Protein AF-A0A8J9T243-F1 (afdb_monomer)

Mean predicted aligned error: 5.08 Å

Foldseek 3Di:
DDKDKDFQDAAAPVRLFQDLVVDDPVPNDPVSVVCRVVSHPRGQPTDIDMFDDPPPVNVVNVVVVVVSCVVRVPPDDRCVVVVD

Radius of gyration: 16.22 Å; Cα contacts (8 Å, |Δi|>4): 110; chains: 1; bounding box: 30×35×38 Å

Structure (mmCIF, N/CA/C/O backbone):
data_AF-A0A8J9T243-F1
#
_entry.id   AF-A0A8J9T243-F1
#
loop_
_atom_site.group_PDB
_atom_site.id
_atom_site.type_symbol
_atom_site.label_atom_id
_atom_site.label_alt_id
_atom_site.label_comp_id
_atom_site.label_asym_id
_atom_site.label_entity_id
_atom_site.label_seq_id
_atom_site.pdbx_PDB_ins_code
_atom_site.Cartn_x
_atom_site.Cartn_y
_atom_site.Cartn_z
_atom_site.occupancy
_atom_site.B_iso_or_equiv
_atom_site.auth_seq_id
_atom_site.auth_comp_id
_atom_site.auth_asym_id
_atom_site.auth_atom_id
_atom_site.pdbx_PDB_model_num
ATOM 1 N N . TRP A 1 1 ? 0.295 14.570 12.596 1.00 87.38 1 TRP A N 1
ATOM 2 C CA . TRP A 1 1 ? -0.677 13.629 12.020 1.00 87.38 1 TRP A CA 1
ATOM 3 C C . TRP A 1 1 ? -0.217 12.223 12.361 1.00 87.38 1 TRP A C 1
ATOM 5 O O . TRP A 1 1 ? 0.828 11.829 11.854 1.00 87.38 1 TRP A O 1
ATOM 15 N N . PRO A 1 2 ? -0.892 11.514 13.281 1.00 95.00 2 PRO A N 1
ATOM 16 C CA . PRO A 1 2 ? -0.662 10.092 13.498 1.00 95.00 2 PRO A CA 1
ATOM 17 C C . PRO A 1 2 ? -0.841 9.334 12.186 1.00 95.00 2 PRO A C 1
ATOM 19 O O . PRO A 1 2 ? -1.731 9.660 11.393 1.00 95.00 2 PRO A O 1
ATOM 22 N N . SER A 1 3 ? 0.021 8.350 11.954 1.00 97.06 3 SER A N 1
ATOM 23 C CA . SER A 1 3 ? -0.083 7.472 10.797 1.00 97.06 3 SER A CA 1
ATOM 24 C C . SER A 1 3 ? 0.347 6.059 11.153 1.00 97.06 3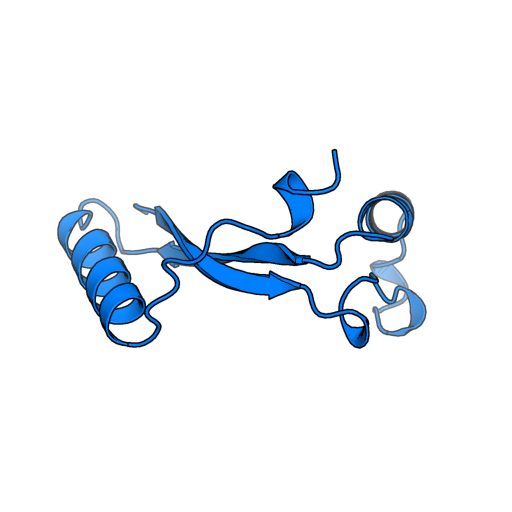 SER A C 1
ATOM 26 O O . SER A 1 3 ? 1.214 5.867 12.005 1.00 97.06 3 SER A O 1
ATOM 28 N N . GLY A 1 4 ? -0.266 5.083 10.500 1.00 96.50 4 GLY A N 1
ATOM 29 C CA . GLY A 1 4 ? 0.080 3.676 10.635 1.00 96.50 4 GLY A CA 1
ATOM 30 C C . GLY A 1 4 ? -0.079 2.960 9.303 1.00 96.50 4 GLY A C 1
ATOM 31 O O . GLY A 1 4 ? -0.856 3.390 8.451 1.00 96.50 4 GLY A O 1
ATOM 32 N N . ALA A 1 5 ? 0.668 1.876 9.123 1.00 95.88 5 ALA A N 1
ATOM 33 C CA . ALA A 1 5 ? 0.590 1.029 7.943 1.00 95.88 5 ALA A CA 1
ATOM 34 C C . ALA A 1 5 ? 0.103 -0.363 8.341 1.00 95.88 5 ALA A C 1
ATOM 36 O O . ALA A 1 5 ? 0.500 -0.880 9.385 1.00 95.88 5 ALA A O 1
ATOM 37 N N . LEU A 1 6 ? -0.739 -0.965 7.506 1.00 94.12 6 LEU A N 1
ATOM 38 C CA . LEU A 1 6 ? -1.168 -2.351 7.664 1.00 94.12 6 LEU A CA 1
ATOM 39 C C . LEU A 1 6 ? -1.166 -3.080 6.315 1.00 94.12 6 LEU A C 1
ATOM 41 O O . LEU A 1 6 ? -1.516 -2.463 5.302 1.00 94.12 6 LEU A O 1
ATOM 45 N N . PRO A 1 7 ? -0.754 -4.359 6.285 1.00 93.50 7 PRO A N 1
ATOM 46 C CA . PRO A 1 7 ? -0.717 -5.146 5.062 1.00 93.50 7 PRO A CA 1
ATOM 47 C C . PRO A 1 7 ? -2.137 -5.515 4.620 1.00 93.50 7 PRO A C 1
ATOM 49 O O . PRO A 1 7 ? -3.002 -5.787 5.449 1.00 93.50 7 PRO A O 1
ATOM 52 N N . VAL A 1 8 ? -2.379 -5.507 3.310 1.00 94.25 8 VAL A N 1
ATOM 53 C CA . VAL A 1 8 ? -3.710 -5.772 2.730 1.00 94.25 8 VAL A CA 1
ATOM 54 C C . VAL A 1 8 ? -3.691 -6.810 1.610 1.00 94.25 8 VAL A C 1
ATOM 56 O O . VAL A 1 8 ? -4.720 -7.408 1.316 1.00 94.25 8 VAL A O 1
ATOM 59 N N . THR A 1 9 ? -2.546 -7.024 0.958 1.00 93.00 9 THR A N 1
ATOM 60 C CA . THR A 1 9 ? -2.385 -8.009 -0.123 1.00 93.00 9 THR A CA 1
ATOM 61 C C . THR A 1 9 ? -0.901 -8.298 -0.356 1.00 93.00 9 THR A C 1
ATOM 63 O O . THR A 1 9 ? -0.039 -7.697 0.283 1.00 93.00 9 THR A O 1
ATOM 66 N N . THR A 1 10 ? -0.581 -9.183 -1.297 1.00 92.62 10 THR A N 1
ATOM 67 C CA . THR A 1 10 ? 0.766 -9.340 -1.862 1.00 92.62 10 THR A CA 1
ATOM 68 C C . THR A 1 10 ? 0.841 -8.820 -3.295 1.00 92.62 10 THR A C 1
ATOM 70 O O . THR A 1 10 ? -0.175 -8.794 -3.991 1.00 92.62 10 THR A O 1
ATOM 73 N N . VAL A 1 11 ? 2.046 -8.474 -3.749 1.00 93.12 11 VAL A N 1
ATOM 74 C CA . VAL A 1 11 ? 2.340 -8.107 -5.144 1.00 93.12 11 VAL A CA 1
ATOM 75 C C . VAL A 1 11 ? 2.040 -9.280 -6.081 1.00 93.12 11 VAL A C 1
ATOM 77 O O . VAL A 1 11 ? 2.512 -10.397 -5.844 1.00 93.12 11 VAL A O 1
ATOM 80 N N . ARG A 1 12 ? 1.293 -9.033 -7.160 1.00 91.81 12 ARG A N 1
ATOM 81 C CA . ARG A 1 12 ? 1.053 -10.013 -8.232 1.00 91.81 12 ARG A CA 1
ATOM 82 C C . ARG A 1 12 ? 2.172 -10.004 -9.275 1.00 91.81 12 ARG A C 1
ATOM 84 O O . ARG A 1 12 ? 2.896 -9.022 -9.419 1.00 91.81 12 ARG A O 1
ATOM 91 N N . ALA A 1 13 ? 2.285 -11.078 -10.056 1.00 91.25 13 ALA A N 1
ATOM 92 C CA . ALA A 1 13 ? 3.288 -11.190 -11.119 1.00 91.25 13 ALA A CA 1
ATOM 93 C C . ALA A 1 13 ? 3.210 -10.037 -12.143 1.00 91.25 13 ALA A C 1
ATOM 95 O O . ALA A 1 13 ? 4.235 -9.528 -12.594 1.00 91.25 13 ALA A O 1
ATOM 96 N N . ASP A 1 14 ? 1.999 -9.586 -12.482 1.00 92.38 14 ASP A N 1
ATOM 97 C CA . ASP A 1 14 ? 1.744 -8.473 -13.404 1.00 92.38 14 ASP A CA 1
ATOM 98 C C . ASP A 1 14 ? 1.905 -7.081 -12.763 1.00 92.38 14 ASP A C 1
ATOM 100 O O . ASP A 1 14 ? 1.866 -6.069 -13.464 1.00 92.38 14 ASP A O 1
ATOM 104 N N . GLU A 1 15 ? 2.133 -7.023 -11.449 1.00 92.19 15 GLU A N 1
ATOM 105 C CA . GLU A 1 15 ? 2.358 -5.801 -10.668 1.00 92.19 15 GLU A CA 1
ATOM 106 C C . GLU A 1 15 ? 3.830 -5.620 -10.261 1.00 92.19 15 GLU A C 1
ATOM 108 O O . GLU A 1 15 ? 4.219 -4.519 -9.873 1.00 92.19 15 GLU A O 1
ATOM 113 N N . ALA A 1 16 ? 4.668 -6.660 -10.388 1.00 93.06 16 ALA A N 1
ATOM 114 C CA . ALA A 1 16 ? 6.073 -6.703 -9.959 1.00 93.06 16 ALA A CA 1
ATOM 115 C C . ALA A 1 16 ? 7.036 -5.885 -10.852 1.00 93.06 16 ALA A C 1
ATOM 117 O O . ALA A 1 16 ? 8.120 -6.333 -11.238 1.00 93.06 16 ALA A O 1
ATOM 118 N N . HIS A 1 17 ? 6.632 -4.674 -11.230 1.00 91.38 17 HIS A N 1
ATOM 119 C CA . HIS A 1 17 ? 7.398 -3.755 -12.060 1.00 91.38 17 HIS A CA 1
ATOM 120 C C . HIS A 1 17 ? 7.039 -2.292 -11.763 1.00 91.38 17 HIS A C 1
ATOM 122 O O . HIS A 1 17 ? 5.911 -1.964 -11.398 1.00 91.38 17 HIS A O 1
ATOM 128 N N . TYR A 1 18 ? 7.965 -1.372 -12.036 1.00 91.50 18 TYR A N 1
ATOM 129 C CA . TYR A 1 18 ? 7.693 0.068 -11.999 1.00 91.50 18 TYR A CA 1
ATOM 130 C C . TYR A 1 18 ? 7.790 0.657 -13.412 1.00 91.50 18 TYR A C 1
ATOM 132 O O . TYR A 1 18 ? 8.879 0.824 -13.975 1.00 91.50 18 TYR A O 1
ATOM 140 N N . ARG A 1 19 ? 6.640 0.934 -14.038 1.00 91.00 19 ARG A N 1
ATOM 141 C CA . ARG A 1 19 ? 6.563 1.317 -15.457 1.00 91.00 19 ARG A CA 1
ATOM 142 C C . ARG A 1 19 ? 6.932 2.784 -15.678 1.00 91.00 19 ARG A C 1
ATOM 144 O O . ARG A 1 19 ? 6.082 3.662 -15.768 1.00 91.00 19 ARG A O 1
ATOM 151 N N . ARG A 1 20 ? 8.224 3.051 -15.885 1.00 92.56 20 ARG A N 1
ATOM 152 C CA . ARG A 1 20 ? 8.724 4.418 -16.148 1.00 92.56 20 ARG A CA 1
ATOM 153 C C . ARG A 1 20 ? 8.151 5.092 -17.387 1.00 92.56 20 ARG A C 1
ATOM 155 O O . ARG A 1 20 ? 8.059 6.313 -17.432 1.00 92.56 20 ARG A O 1
ATOM 162 N N . LYS A 1 21 ? 7.762 4.300 -18.383 1.00 90.56 21 LYS A N 1
ATOM 163 C CA . LYS A 1 21 ? 7.141 4.791 -19.618 1.00 90.56 21 LYS A CA 1
ATOM 164 C C . LYS A 1 21 ? 5.755 5.412 -19.397 1.00 90.56 21 LYS A C 1
ATOM 166 O O . LYS A 1 21 ? 5.360 6.232 -20.217 1.00 90.56 21 LYS A O 1
ATOM 171 N N . ASP A 1 22 ? 5.077 5.061 -18.304 1.00 90.81 22 ASP A N 1
ATOM 172 C CA . ASP A 1 22 ? 3.733 5.556 -17.987 1.00 90.81 22 ASP A CA 1
ATOM 173 C C . ASP A 1 22 ? 3.793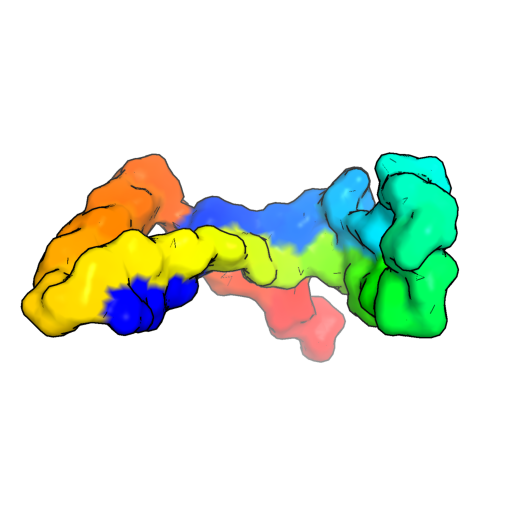 6.884 -17.202 1.00 90.81 22 ASP A C 1
ATOM 175 O O . ASP A 1 22 ? 2.790 7.579 -17.076 1.00 90.81 22 ASP A O 1
ATOM 179 N N . MET A 1 23 ? 4.976 7.271 -16.705 1.00 90.00 23 MET A N 1
ATOM 180 C CA . MET A 1 23 ? 5.169 8.505 -15.938 1.00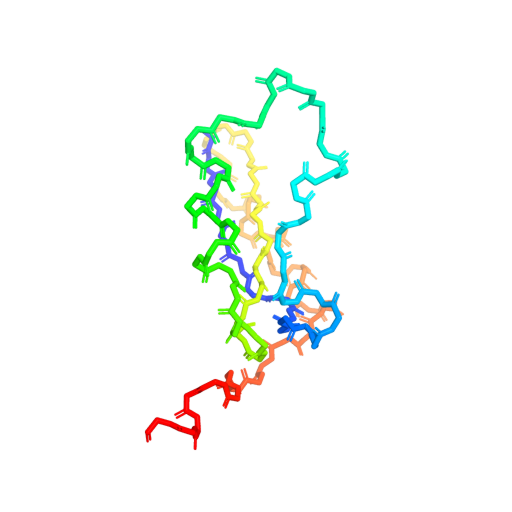 90.00 23 MET A CA 1
ATOM 181 C C . MET A 1 23 ? 5.421 9.731 -16.830 1.00 90.00 23 MET A C 1
ATOM 183 O O . MET A 1 23 ? 6.042 9.588 -17.894 1.00 90.00 23 MET A O 1
ATOM 187 N N . PRO A 1 24 ? 5.036 10.941 -16.386 1.00 94.94 24 PRO A N 1
ATOM 188 C CA . PRO A 1 24 ? 5.444 12.208 -16.994 1.00 94.94 24 PRO A CA 1
ATOM 189 C C . PRO A 1 24 ? 6.966 12.312 -17.181 1.00 94.94 24 PRO A C 1
ATOM 191 O O . PRO A 1 24 ? 7.734 11.766 -16.390 1.00 94.94 24 PRO A O 1
ATOM 194 N N . ALA A 1 25 ? 7.422 12.968 -18.253 1.00 92.94 25 ALA A N 1
ATOM 195 C CA . ALA A 1 25 ? 8.841 12.989 -18.629 1.00 92.94 25 ALA A CA 1
ATOM 196 C C . ALA A 1 25 ? 9.745 13.641 -17.565 1.00 92.94 25 ALA A C 1
ATOM 198 O O . ALA A 1 25 ? 10.861 13.179 -17.335 1.00 92.94 25 ALA A O 1
ATOM 199 N N . ASP A 1 26 ? 9.232 14.662 -16.887 1.00 94.56 26 ASP A N 1
ATOM 200 C CA . ASP A 1 26 ? 9.845 15.377 -15.766 1.00 94.56 26 ASP A CA 1
ATOM 201 C C . ASP A 1 26 ? 9.982 14.526 -14.490 1.00 94.56 26 ASP A C 1
ATOM 203 O O . ASP A 1 26 ? 10.773 14.861 -13.615 1.00 94.56 26 ASP A O 1
ATOM 207 N N . GLN A 1 27 ? 9.288 13.387 -14.405 1.00 93.00 27 GLN A N 1
ATOM 208 C CA . GLN A 1 27 ? 9.351 12.447 -13.276 1.00 93.00 27 GLN A CA 1
ATOM 209 C C . GLN A 1 27 ? 10.242 11.224 -13.561 1.00 93.00 27 GLN A C 1
ATOM 211 O O . GLN A 1 27 ? 10.344 10.307 -12.747 1.00 93.00 27 GLN A O 1
ATOM 216 N N . ARG A 1 2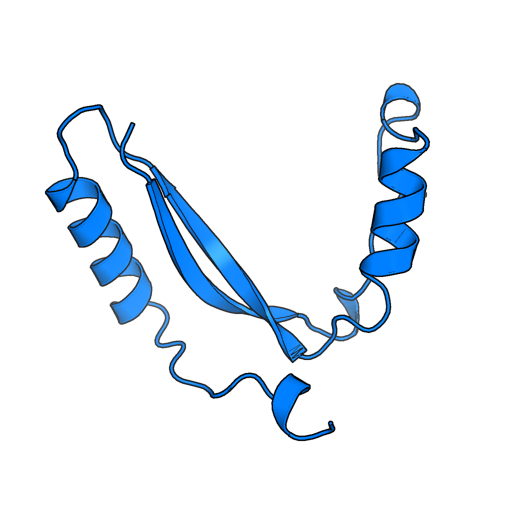8 ? 10.915 11.176 -14.722 1.00 94.44 28 ARG A N 1
ATOM 217 C CA . ARG A 1 28 ? 11.766 10.044 -15.147 1.00 94.44 28 ARG A CA 1
ATOM 218 C C . ARG A 1 28 ? 13.230 10.212 -14.751 1.00 94.44 28 ARG A C 1
ATOM 220 O O . ARG A 1 28 ? 14.130 9.852 -15.513 1.00 94.44 28 ARG A O 1
ATOM 227 N N . ASP A 1 29 ? 13.475 10.713 -13.552 1.00 95.06 29 ASP A N 1
ATOM 228 C CA . ASP A 1 29 ? 14.813 10.981 -13.032 1.00 95.06 29 ASP A CA 1
ATOM 229 C C . ASP A 1 29 ? 15.615 9.702 -12.693 1.00 95.06 29 ASP A C 1
ATOM 231 O O . ASP A 1 29 ? 15.218 8.565 -12.988 1.00 95.06 29 ASP A O 1
ATOM 235 N N . ILE A 1 30 ? 16.779 9.882 -12.066 1.00 96.19 30 ILE A N 1
ATOM 236 C CA . ILE A 1 30 ? 17.633 8.775 -11.628 1.00 96.19 30 ILE A CA 1
ATOM 237 C C . ILE A 1 30 ? 16.974 7.895 -10.554 1.00 96.19 30 ILE A C 1
ATOM 239 O O . ILE A 1 30 ? 17.195 6.683 -10.563 1.00 96.19 30 ILE A O 1
ATOM 243 N N . ILE A 1 31 ? 16.136 8.463 -9.683 1.00 95.25 31 ILE A N 1
ATOM 244 C CA . ILE A 1 31 ? 15.447 7.731 -8.616 1.00 95.25 31 ILE A CA 1
ATOM 245 C C . ILE A 1 31 ? 14.412 6.796 -9.228 1.00 95.25 31 ILE A C 1
ATOM 247 O O . ILE A 1 31 ? 14.419 5.600 -8.941 1.00 95.25 31 ILE A O 1
ATOM 251 N N . SER A 1 32 ? 13.613 7.293 -10.174 1.00 94.69 32 SER A N 1
ATOM 252 C CA . SER A 1 32 ? 12.642 6.482 -10.912 1.00 94.69 32 SER A CA 1
ATOM 253 C C . SER A 1 32 ? 13.295 5.274 -11.601 1.00 94.69 32 SER A C 1
ATOM 255 O O . SER A 1 32 ? 12.698 4.198 -11.684 1.00 94.69 32 SER A O 1
ATOM 257 N N . ARG A 1 33 ? 14.542 5.427 -12.080 1.00 95.00 33 ARG A N 1
ATOM 258 C CA . ARG A 1 33 ? 15.325 4.349 -12.701 1.00 95.00 33 ARG A CA 1
ATOM 259 C C . ARG A 1 33 ? 15.718 3.276 -11.694 1.00 95.00 33 ARG A C 1
ATOM 261 O O . ARG A 1 33 ? 15.555 2.101 -12.003 1.00 95.00 33 ARG A O 1
ATOM 268 N N . ILE A 1 34 ? 16.216 3.678 -10.528 1.00 95.69 34 ILE A N 1
ATOM 269 C CA . ILE A 1 34 ? 16.630 2.754 -9.464 1.00 95.69 34 ILE A CA 1
ATOM 270 C C . ILE A 1 34 ? 15.411 2.005 -8.920 1.00 95.69 34 ILE A C 1
ATOM 272 O O . ILE A 1 34 ? 15.444 0.782 -8.826 1.00 95.69 34 ILE A O 1
ATOM 276 N N . VAL A 1 35 ? 14.300 2.702 -8.661 1.00 94.50 35 VAL A N 1
ATOM 277 C CA . VAL A 1 35 ? 13.046 2.076 -8.207 1.00 94.50 35 VAL A CA 1
ATOM 278 C C . VAL A 1 35 ? 12.570 1.021 -9.207 1.00 94.50 35 VAL A C 1
ATOM 280 O O . VAL A 1 35 ? 12.191 -0.076 -8.808 1.00 94.50 35 VAL A O 1
ATOM 283 N N . ALA A 1 36 ? 12.664 1.292 -10.512 1.00 94.31 36 ALA A N 1
ATOM 284 C CA . ALA A 1 36 ? 12.304 0.311 -11.533 1.00 94.31 36 ALA A CA 1
ATOM 285 C C . ALA A 1 36 ? 13.202 -0.919 -11.603 1.00 94.31 36 ALA A C 1
ATOM 287 O O . ALA A 1 36 ? 12.758 -1.938 -12.124 1.00 94.31 36 ALA A O 1
ATOM 288 N N . GLN A 1 37 ? 14.433 -0.840 -11.108 1.00 94.44 37 GLN A N 1
ATOM 289 C CA . GLN A 1 37 ? 15.306 -2.002 -10.972 1.00 94.44 37 GLN A CA 1
ATOM 290 C C . GLN A 1 37 ? 14.975 -2.776 -9.695 1.00 94.44 37 GLN A C 1
ATOM 292 O O . GLN A 1 37 ? 14.807 -3.986 -9.752 1.00 94.44 37 GLN A O 1
ATOM 297 N N . VAL A 1 38 ? 14.812 -2.079 -8.567 1.00 93.31 38 VAL A N 1
ATOM 298 C CA . VAL A 1 38 ? 14.573 -2.696 -7.251 1.00 93.31 38 VAL A CA 1
ATOM 299 C C . VAL A 1 38 ? 13.194 -3.353 -7.149 1.00 93.31 38 VAL A C 1
ATOM 301 O O . VAL A 1 38 ? 13.053 -4.369 -6.482 1.00 93.31 38 VAL A O 1
ATOM 304 N N . MET A 1 39 ? 12.177 -2.810 -7.822 1.00 92.38 39 MET A N 1
ATOM 305 C CA . MET A 1 39 ? 10.823 -3.381 -7.806 1.00 92.38 39 MET A CA 1
ATOM 306 C C . MET A 1 39 ? 10.692 -4.671 -8.633 1.00 92.38 39 MET A C 1
ATOM 308 O O . MET A 1 39 ? 9.670 -5.349 -8.528 1.00 92.38 39 MET A O 1
ATOM 312 N N . GLN A 1 40 ? 11.686 -5.025 -9.459 1.00 91.19 40 GLN A N 1
ATOM 313 C CA . GLN A 1 40 ? 11.670 -6.285 -10.211 1.00 91.19 40 GLN A CA 1
ATOM 314 C C . GLN A 1 40 ? 11.849 -7.469 -9.259 1.00 91.19 40 GLN A C 1
ATOM 316 O O . GLN A 1 40 ? 12.711 -7.445 -8.386 1.00 91.19 40 GLN A O 1
ATOM 321 N N . GLY A 1 41 ? 11.044 -8.519 -9.441 1.00 88.12 41 GLY A N 1
ATOM 322 C CA . GLY A 1 41 ? 11.091 -9.709 -8.583 1.00 88.12 41 GLY A CA 1
ATOM 323 C C . GLY A 1 41 ? 10.401 -9.539 -7.225 1.00 88.12 41 GLY A C 1
ATOM 324 O O . GLY A 1 41 ? 10.582 -10.371 -6.345 1.00 88.12 41 GLY A O 1
ATOM 325 N N . SER A 1 42 ? 9.593 -8.490 -7.053 1.00 92.12 42 SER A N 1
ATOM 326 C CA . SER A 1 42 ? 8.812 -8.242 -5.832 1.00 92.12 42 SER A CA 1
ATOM 327 C C . SER A 1 42 ? 7.543 -9.098 -5.703 1.00 92.12 42 SER A C 1
ATOM 329 O O . SER A 1 42 ? 6.807 -8.945 -4.731 1.00 92.12 42 SER A O 1
ATOM 331 N N . GLU A 1 43 ? 7.269 -9.999 -6.650 1.00 92.81 43 GLU A N 1
ATOM 332 C CA . GLU A 1 43 ? 6.101 -10.887 -6.614 1.00 92.81 43 GLU A CA 1
ATOM 333 C C . GLU A 1 43 ? 6.010 -11.643 -5.275 1.00 92.81 43 GLU A C 1
ATOM 335 O O . GLU A 1 43 ? 6.977 -12.236 -4.799 1.00 92.81 43 GLU A O 1
ATOM 340 N N . GLY A 1 44 ? 4.831 -11.617 -4.652 1.00 90.19 44 GLY A N 1
ATOM 341 C CA . GLY A 1 44 ? 4.586 -12.263 -3.363 1.00 90.19 44 GLY A CA 1
ATOM 342 C C . GLY A 1 44 ? 5.051 -11.475 -2.132 1.00 90.19 44 GLY A C 1
ATOM 343 O O . GLY A 1 44 ? 4.774 -11.914 -1.014 1.00 90.19 44 GLY A O 1
ATOM 344 N N . MET A 1 45 ? 5.712 -10.321 -2.292 1.00 91.00 45 MET A N 1
ATOM 345 C CA . MET A 1 45 ? 6.001 -9.407 -1.177 1.00 91.00 45 MET A CA 1
ATOM 346 C C . MET A 1 45 ? 4.719 -8.714 -0.681 1.00 91.00 45 MET A C 1
ATOM 348 O O . MET A 1 45 ? 3.798 -8.508 -1.474 1.00 91.00 45 MET A O 1
ATOM 352 N N . PRO A 1 46 ? 4.624 -8.341 0.610 1.00 91.31 46 PRO A N 1
ATOM 353 C CA . PRO A 1 46 ? 3.434 -7.692 1.154 1.00 91.31 46 PRO A CA 1
ATOM 354 C C . PRO A 1 46 ? 3.278 -6.249 0.650 1.00 91.31 46 PRO A C 1
ATOM 356 O O . PRO A 1 46 ? 4.233 -5.475 0.614 1.00 91.31 46 PRO A O 1
ATOM 359 N N . ILE A 1 47 ? 2.042 -5.879 0.318 1.00 92.88 47 ILE A N 1
ATOM 360 C CA . ILE A 1 47 ? 1.598 -4.518 0.017 1.00 92.88 47 ILE A CA 1
ATOM 361 C C . ILE A 1 47 ? 0.769 -4.016 1.199 1.00 92.88 47 ILE A C 1
ATOM 363 O O . ILE A 1 47 ? -0.190 -4.668 1.625 1.00 92.88 47 ILE A O 1
ATOM 367 N N . SER A 1 48 ? 1.110 -2.823 1.682 1.00 94.50 48 SER A N 1
ATOM 368 C CA . SER A 1 48 ? 0.440 -2.16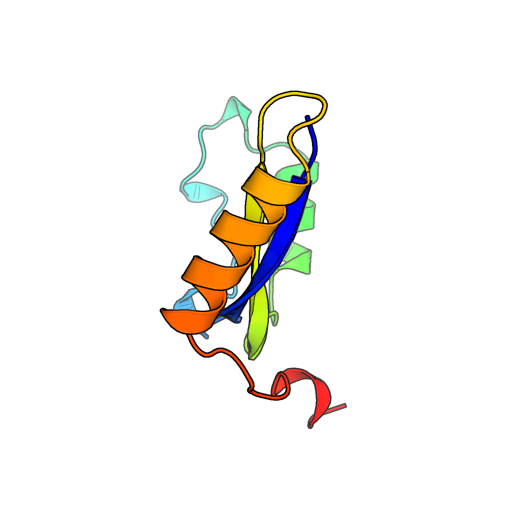4 2.803 1.00 94.50 48 SER A CA 1
ATOM 369 C C . SER A 1 48 ? -0.235 -0.864 2.385 1.00 94.50 48 SER A C 1
ATOM 371 O O . SER A 1 48 ? 0.213 -0.178 1.468 1.00 94.50 48 SER A O 1
ATOM 373 N N . VAL A 1 49 ? -1.289 -0.497 3.112 1.00 96.31 49 VAL A N 1
ATOM 374 C CA . VAL A 1 49 ? -1.947 0.812 3.014 1.00 96.31 49 VAL A CA 1
ATOM 375 C C . VAL A 1 49 ? -1.565 1.646 4.234 1.00 96.31 49 VAL A C 1
ATOM 377 O O . VAL A 1 49 ? -1.507 1.124 5.347 1.00 96.31 49 VAL A O 1
ATOM 380 N N . CYS A 1 50 ? -1.317 2.942 4.035 1.00 96.94 50 CYS A N 1
ATOM 381 C CA . CYS A 1 50 ? -1.081 3.888 5.125 1.00 96.94 50 CYS A CA 1
ATOM 382 C C . CYS A 1 50 ? -2.366 4.647 5.465 1.00 96.94 50 CYS A C 1
ATOM 384 O O . CYS A 1 50 ? -2.990 5.256 4.596 1.00 96.94 50 CYS A O 1
ATOM 386 N N . VAL A 1 51 ? -2.731 4.652 6.742 1.00 97.56 51 VAL A N 1
ATOM 387 C CA . VAL A 1 51 ? -3.825 5.453 7.298 1.00 97.56 51 VAL A CA 1
ATOM 388 C C . VAL A 1 51 ? -3.218 6.648 8.018 1.00 97.56 51 VAL A C 1
ATOM 390 O O . VAL A 1 51 ? -2.246 6.493 8.751 1.00 97.56 51 VAL A O 1
ATOM 393 N N . MET A 1 52 ? -3.791 7.836 7.823 1.00 98.06 52 MET A N 1
ATOM 394 C CA . MET A 1 52 ? -3.365 9.064 8.493 1.00 98.06 52 MET A CA 1
ATOM 395 C C . MET A 1 52 ? -4.575 9.799 9.073 1.00 98.06 52 MET A C 1
ATOM 397 O O . MET A 1 52 ? -5.619 9.892 8.427 1.00 98.06 52 MET A O 1
ATOM 401 N N . SER A 1 53 ? -4.432 10.346 10.280 1.00 97.62 53 SER A N 1
ATOM 402 C CA . SER A 1 53 ? -5.485 11.100 10.972 1.00 97.62 53 SER A CA 1
ATOM 403 C C . SER A 1 53 ? -5.010 12.491 11.415 1.00 97.62 53 SER A C 1
ATOM 405 O O . SER A 1 53 ? -3.800 12.732 11.501 1.00 97.62 53 SER A O 1
ATOM 407 N N . PRO A 1 54 ? -5.935 13.417 11.752 1.00 97.94 54 PRO A N 1
ATOM 408 C CA . PRO A 1 54 ? -5.600 14.678 12.415 1.00 97.94 54 PRO A CA 1
ATOM 409 C C . PRO A 1 54 ? -4.727 14.500 13.652 1.00 97.94 54 PRO A C 1
ATOM 411 O O . PRO A 1 54 ? -4.738 13.448 14.293 1.00 97.94 54 PRO A O 1
ATOM 414 N N . SER A 1 55 ? -3.965 15.544 13.978 1.00 97.44 55 SER A N 1
ATOM 415 C CA . SER A 1 55 ? -3.098 15.577 15.159 1.00 97.44 55 SER A CA 1
ATOM 416 C C . SER A 1 55 ? -3.847 15.174 16.432 1.00 97.44 55 SER A C 1
ATOM 418 O O . SER A 1 55 ? -4.983 15.603 16.635 1.00 97.44 55 SER A O 1
ATOM 420 N N . TYR A 1 56 ? -3.185 14.367 17.270 1.00 96.69 56 TYR A N 1
ATOM 421 C CA . TYR A 1 56 ? -3.703 13.861 18.550 1.00 96.69 56 TYR A CA 1
ATOM 422 C C . TYR A 1 56 ? -4.991 13.028 18.431 1.00 96.69 56 TYR A C 1
ATOM 424 O O . TYR A 1 56 ? -5.823 13.032 19.335 1.00 96.69 56 TYR A O 1
ATOM 432 N N . ARG A 1 57 ? -5.200 12.361 17.288 1.00 97.62 57 ARG A N 1
ATOM 433 C CA . ARG A 1 57 ? -6.331 11.444 17.057 1.00 97.62 57 ARG A CA 1
ATOM 434 C C . ARG A 1 57 ? -5.874 10.021 16.760 1.00 97.62 57 ARG A C 1
ATOM 436 O O . ARG A 1 57 ? -6.385 9.373 15.846 1.00 97.62 57 ARG A O 1
ATOM 443 N N . ASP A 1 58 ? -4.908 9.544 17.523 1.00 97.94 58 ASP A N 1
ATOM 444 C CA . ASP A 1 58 ? -4.282 8.234 17.381 1.00 97.94 58 ASP A CA 1
ATOM 445 C C . ASP A 1 58 ? -5.318 7.100 17.446 1.00 97.94 58 ASP A C 1
ATOM 447 O O . ASP A 1 58 ? -5.309 6.203 16.606 1.00 97.94 58 ASP A O 1
ATOM 451 N N . GLU A 1 59 ? -6.317 7.193 18.328 1.00 98.19 59 GLU A N 1
ATOM 452 C CA . GLU A 1 59 ? -7.404 6.212 18.441 1.00 98.19 59 GLU A CA 1
ATOM 453 C C . GLU A 1 59 ? -8.294 6.188 17.196 1.00 98.19 59 GLU A C 1
ATOM 455 O O . GLU A 1 59 ? -8.844 5.145 16.843 1.00 98.19 59 GLU A O 1
ATOM 460 N N . THR A 1 60 ? -8.434 7.324 16.505 1.00 98.06 60 THR A N 1
ATOM 461 C CA . THR A 1 60 ? -9.154 7.373 15.224 1.00 98.06 60 THR A CA 1
ATOM 462 C C . THR A 1 60 ? -8.349 6.666 14.140 1.00 98.06 60 THR A C 1
ATOM 464 O O . THR A 1 60 ? -8.919 5.876 13.389 1.00 98.06 60 THR A O 1
ATOM 467 N N . CYS A 1 61 ? -7.032 6.896 14.084 1.00 97.94 61 CYS A N 1
ATOM 468 C CA . CYS A 1 61 ? -6.143 6.173 13.175 1.00 97.94 61 CYS A CA 1
ATOM 469 C C . CYS A 1 61 ? -6.231 4.659 13.422 1.00 97.94 61 CYS A C 1
ATOM 471 O O . CYS A 1 61 ? -6.503 3.897 12.495 1.00 97.94 61 CYS A O 1
ATOM 473 N N . LEU A 1 62 ? -6.112 4.233 14.683 1.00 97.94 62 LEU A N 1
ATOM 474 C CA . LEU A 1 62 ? -6.193 2.826 15.082 1.00 97.94 62 LEU A CA 1
ATOM 475 C C . LEU A 1 62 ? -7.564 2.207 14.786 1.00 97.94 62 LEU A C 1
ATOM 477 O O . LEU A 1 62 ? -7.632 1.075 14.309 1.00 97.94 62 LEU A O 1
ATOM 481 N N . ARG A 1 63 ? -8.662 2.941 15.013 1.00 98.12 63 ARG A N 1
ATOM 482 C CA . ARG A 1 63 ? -10.016 2.489 14.656 1.00 98.12 63 ARG A CA 1
ATOM 483 C C . ARG A 1 63 ? -10.107 2.191 13.162 1.00 98.12 63 ARG A C 1
ATOM 485 O O . ARG A 1 63 ? -10.568 1.117 12.798 1.00 98.12 63 ARG A O 1
ATOM 492 N N . VAL A 1 64 ? -9.680 3.124 12.311 1.00 97.75 64 VAL A N 1
ATOM 493 C CA . VAL A 1 64 ? -9.758 2.959 10.851 1.00 97.75 64 VAL A CA 1
ATOM 494 C C . VAL A 1 64 ? -8.884 1.796 10.390 1.00 97.75 64 VAL A C 1
ATOM 496 O O . VAL A 1 64 ? -9.349 0.968 9.6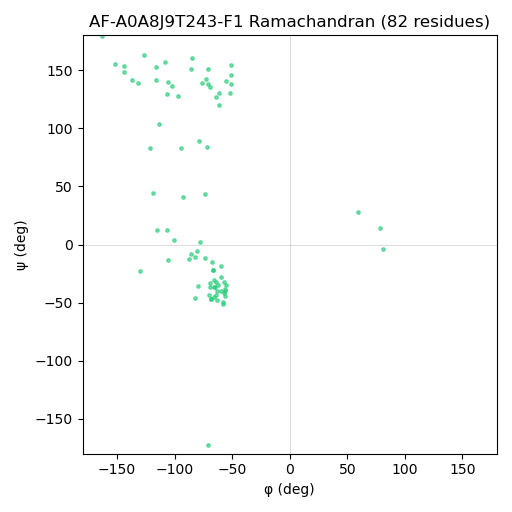12 1.00 97.75 64 VAL A O 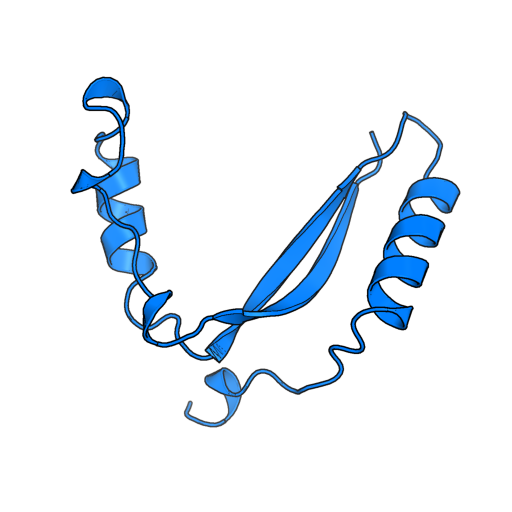1
ATOM 499 N N . MET A 1 65 ? -7.663 1.675 10.920 1.00 97.19 65 MET A N 1
ATOM 500 C CA . MET A 1 65 ? -6.805 0.515 10.656 1.00 97.19 65 MET A CA 1
ATOM 501 C C . MET A 1 65 ? -7.511 -0.796 11.030 1.00 97.19 65 MET A C 1
ATOM 503 O O . MET A 1 65 ? -7.513 -1.738 10.241 1.00 97.19 65 MET A O 1
ATOM 507 N N . LYS A 1 66 ? -8.183 -0.849 12.188 1.00 96.19 66 LYS A N 1
ATOM 508 C CA . LYS A 1 66 ? -8.913 -2.047 12.623 1.00 96.19 66 LYS A CA 1
ATOM 509 C C . LYS A 1 66 ? -10.096 -2.391 11.717 1.00 96.19 66 LYS A C 1
ATOM 511 O O . LYS A 1 66 ? -10.364 -3.567 11.493 1.00 96.19 66 LYS A O 1
ATOM 516 N N . GLU A 1 67 ? -10.810 -1.396 11.200 1.00 97.19 67 GLU A N 1
ATOM 517 C CA . GLU A 1 67 ? -11.910 -1.631 10.258 1.00 97.19 67 GLU A CA 1
ATOM 518 C C . GLU A 1 67 ? -11.409 -2.132 8.894 1.00 97.19 67 GLU A C 1
ATOM 520 O O . GLU A 1 67 ? -12.024 -3.027 8.308 1.00 97.19 67 GLU A O 1
ATOM 525 N N . ILE A 1 68 ? -10.258 -1.638 8.421 1.00 96.06 68 ILE A N 1
ATOM 526 C CA . ILE A 1 68 ? -9.607 -2.159 7.209 1.00 96.06 68 ILE A CA 1
ATOM 527 C C . ILE A 1 68 ? -9.204 -3.623 7.411 1.00 96.06 68 ILE A C 1
ATOM 529 O O . ILE A 1 68 ? -9.547 -4.455 6.578 1.00 96.06 68 ILE A O 1
ATOM 533 N N . GLU A 1 69 ? -8.559 -3.957 8.531 1.00 94.12 69 GLU A N 1
ATOM 534 C CA . GLU A 1 69 ? -8.148 -5.333 8.853 1.00 94.12 69 GLU A CA 1
ATOM 535 C C . GLU A 1 69 ? -9.341 -6.303 8.922 1.00 94.12 69 GLU A C 1
ATOM 537 O O . GLU A 1 69 ? -9.264 -7.427 8.432 1.00 94.12 69 GLU A O 1
ATOM 542 N N . LYS A 1 70 ? -10.474 -5.878 9.499 1.00 94.81 70 LYS A N 1
ATOM 543 C CA . LYS A 1 70 ? -11.698 -6.701 9.536 1.00 94.81 70 LYS A CA 1
ATOM 544 C C . LYS A 1 70 ? -12.286 -6.943 8.147 1.00 94.81 70 LYS A C 1
ATOM 546 O O . LYS A 1 70 ? -12.853 -8.003 7.904 1.00 94.81 70 LYS A O 1
ATOM 551 N N . THR A 1 71 ? -12.205 -5.943 7.272 1.00 95.00 71 THR A N 1
ATOM 552 C CA . THR A 1 71 ? -12.785 -5.998 5.923 1.00 95.00 7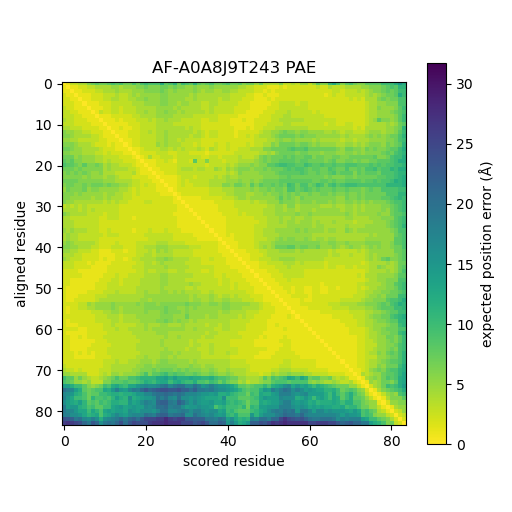1 THR A CA 1
ATOM 553 C C . THR A 1 71 ? -11.892 -6.780 4.964 1.00 95.00 71 THR A C 1
ATOM 555 O O . THR A 1 71 ? -12.388 -7.489 4.092 1.00 95.00 71 THR A O 1
ATOM 558 N N . ILE A 1 72 ? -10.576 -6.661 5.135 1.00 91.62 72 ILE A N 1
ATOM 559 C CA . ILE A 1 72 ? -9.553 -7.321 4.329 1.00 91.62 72 ILE A CA 1
ATOM 560 C C . ILE A 1 72 ? -8.708 -8.177 5.280 1.00 91.62 72 ILE A C 1
ATOM 562 O O . ILE A 1 72 ? -7.663 -7.719 5.748 1.00 91.62 72 ILE A O 1
ATOM 566 N N . PRO A 1 73 ? -9.157 -9.404 5.607 1.00 81.00 73 PRO A N 1
ATOM 567 C CA . PRO A 1 73 ? -8.435 -10.283 6.514 1.00 81.00 73 PRO A CA 1
ATOM 568 C C . PRO A 1 73 ? -7.175 -10.820 5.825 1.00 81.00 73 PRO A C 1
ATOM 570 O O . PRO A 1 73 ? -7.161 -11.910 5.258 1.00 81.00 73 PRO A O 1
ATOM 573 N N . PHE A 1 74 ? -6.103 -10.035 5.865 1.00 84.75 74 PHE A N 1
ATOM 574 C CA . PHE A 1 74 ? -4.790 -10.425 5.374 1.00 84.75 74 PHE A CA 1
ATOM 575 C C . PHE A 1 74 ? -3.960 -10.974 6.540 1.00 84.75 74 PHE A C 1
ATOM 577 O O . PHE A 1 74 ? -3.195 -10.259 7.181 1.00 84.75 74 PHE A O 1
ATOM 584 N N . GLN A 1 75 ? -4.171 -12.256 6.845 1.00 72.25 75 GLN A N 1
ATOM 585 C CA . GLN A 1 75 ? -3.433 -12.998 7.879 1.00 72.25 75 GLN A CA 1
ATOM 586 C C . GLN A 1 75 ? -2.430 -14.002 7.284 1.00 72.25 75 GLN A C 1
ATOM 588 O O . GLN A 1 75 ? -1.935 -14.871 7.996 1.00 72.25 75 GLN A O 1
ATOM 593 N N . GLU A 1 76 ? -2.147 -13.920 5.980 1.00 66.25 76 GLU A N 1
ATOM 594 C CA . GLU A 1 76 ? -1.212 -14.837 5.326 1.00 66.25 76 GLU A CA 1
ATOM 595 C C . GLU A 1 76 ? 0.246 -14.491 5.654 1.00 66.25 76 GLU A C 1
ATOM 597 O O . GLU A 1 76 ? 0.653 -13.327 5.623 1.00 66.25 76 GLU A O 1
ATOM 602 N N . GLU A 1 77 ? 1.060 -15.521 5.900 1.00 67.12 77 GLU A N 1
ATOM 603 C CA . GLU A 1 77 ? 2.514 -15.379 5.866 1.00 67.12 77 GLU A CA 1
ATOM 604 C C . GLU A 1 77 ? 2.951 -15.029 4.433 1.00 67.12 77 GLU A C 1
ATOM 606 O O . GLU A 1 77 ? 2.592 -15.744 3.488 1.00 67.12 77 GLU A O 1
ATOM 611 N N . PRO A 1 78 ? 3.721 -13.945 4.218 1.00 63.88 78 PRO A N 1
ATOM 612 C CA . PRO A 1 78 ? 4.121 -13.562 2.872 1.00 63.88 78 PRO A CA 1
ATOM 613 C C . PRO A 1 78 ? 4.961 -14.665 2.217 1.00 63.88 78 PRO A C 1
ATOM 615 O O . PRO A 1 78 ? 6.045 -15.014 2.688 1.00 63.88 78 PRO A O 1
ATOM 618 N N . LYS A 1 79 ? 4.478 -15.189 1.084 1.00 64.88 79 LYS A N 1
ATOM 619 C CA . LYS A 1 79 ? 5.079 -16.331 0.364 1.00 64.88 79 LYS A CA 1
ATOM 620 C C . LYS A 1 79 ? 6.517 -16.080 -0.097 1.00 64.88 79 LYS A C 1
ATOM 622 O O . LYS A 1 79 ? 7.239 -17.035 -0.376 1.00 64.88 79 LYS A O 1
ATOM 627 N N . ALA A 1 80 ? 6.936 -14.815 -0.154 1.00 64.69 80 ALA A N 1
ATOM 628 C CA . ALA A 1 80 ? 8.313 -14.422 -0.431 1.00 64.69 80 ALA A CA 1
ATOM 629 C C . ALA A 1 80 ? 9.323 -15.036 0.561 1.00 64.69 80 ALA A C 1
ATOM 631 O O . ALA A 1 80 ? 10.435 -15.363 0.158 1.00 64.69 80 ALA A O 1
ATOM 632 N N . PHE A 1 81 ? 8.941 -15.257 1.825 1.00 61.34 81 PHE A N 1
ATOM 633 C CA . PHE A 1 81 ? 9.843 -15.805 2.848 1.00 61.34 81 PHE A CA 1
ATOM 634 C C . PHE A 1 81 ? 9.976 -17.336 2.815 1.00 61.34 81 PHE A C 1
ATOM 636 O O . PHE A 1 81 ? 10.863 -17.879 3.461 1.00 61.34 81 PHE A O 1
ATOM 643 N N . LEU A 1 82 ? 9.137 -18.041 2.047 1.00 60.16 82 LEU A N 1
ATOM 644 C CA . LEU A 1 82 ? 9.162 -19.509 1.947 1.00 60.16 82 LEU A CA 1
ATOM 645 C C . LEU A 1 82 ? 10.152 -20.034 0.893 1.00 60.16 82 LEU A C 1
ATOM 647 O O . LEU A 1 82 ? 10.346 -21.242 0.783 1.00 60.16 82 LEU A O 1
ATOM 651 N N . LYS A 1 83 ? 10.740 -19.143 0.085 1.00 51.00 83 LYS A N 1
ATOM 652 C CA . LYS A 1 83 ? 11.663 -19.478 -1.015 1.00 51.00 83 LYS A CA 1
ATOM 653 C C . LYS A 1 83 ? 13.096 -18.963 -0.797 1.00 51.00 83 LYS A C 1
ATOM 655 O O . LYS A 1 83 ? 13.865 -18.956 -1.758 1.00 51.00 83 LYS A O 1
ATOM 660 N N . ALA A 1 84 ? 13.425 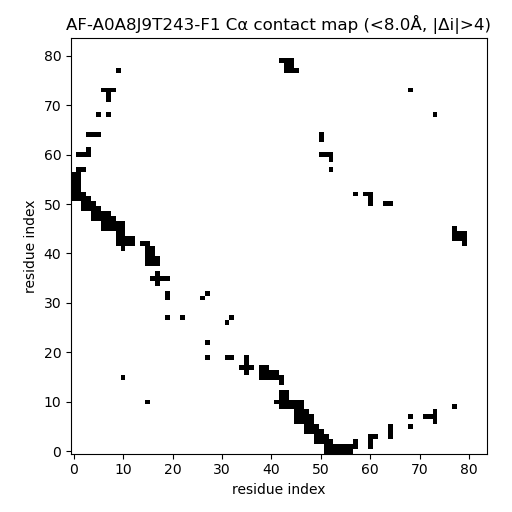-18.510 0.415 1.00 47.81 84 ALA A N 1
ATOM 661 C CA . ALA A 1 84 ? 14.768 -18.056 0.786 1.00 47.81 84 ALA A CA 1
ATOM 662 C C . ALA A 1 84 ? 15.661 -19.221 1.233 1.00 47.81 84 ALA A C 1
ATOM 664 O O . ALA A 1 84 ? 15.150 -20.104 1.958 1.00 47.81 84 ALA A O 1
#

Sequence (84 aa):
WPSGALPVTTVRADEAHYRRKDMPADQRDIISRIVAQVMQGSEGMPISVCVMSPSYRDETCLRVMKEIEKTIPFQEEPKAFLKA

pLDDT: mean 90.18, std 11.08, range [47.81, 98.19]

Organism: Phaeodactylum tricornutum (NCBI:txid2850)

Nearest PDB structures (foldseek):
  4hbp-assembly1_B  TM=7.693E-01  e=7.812E-04  Rattus norvegicus
  3lj7-assembly2_B  TM=7.834E-01  e=1.538E-03  Rattus norvegicus

Secondary structure (DSSP, 8-state):
--EEEEEEEE--TTTSS--GGGS-GGG-SHHHHHHHHHTTT-TT-EEEEEEE-STT-HHHHHHHHHHHHHHS---PPPGGGGG-

Solvent-accessible surface area (backbone atoms only — not comparable to full-atom values): 4989 Å² total; per-residue (Å²): 96,42,69,51,72,48,62,58,51,58,36,44,81,95,56,26,56,50,68,63,88,80,48,59,79,92,64,60,48,74,63,48,53,52,50,33,57,68,33,46,81,38,42,31,36,76,39,64,51,77,44,72,29,61,68,95,34,53,69,57,34,52,50,52,52,51,53,50,44,70,74,39,76,58,81,74,79,53,61,51,70,78,77,113

InterPro domains:
  IPR036928 Amidase signature (AS) superfamily [G3DSA:3.90.1300.10] (1-79)
  IPR036928 Amidase signature (AS) superfamily [SSF75304] (1-71)
  IPR052096 Endocannabinoid-regulating amidase [PTHR45847] (2-72)